Protein AF-A0ABD5SQR6-F1 (afdb_monomer_lite)

Organism: NCBI:txid1930624

Foldseek 3Di:
DKDADDPDPDIDDDDDPVCQVVVQVVVVVVCVVVVHDDDGDRDDDDPDDDDDDDPDPPD

Radius of gyration: 17.13 Å; chains: 1; bounding box: 24×26×57 Å

Structure (mmCIF, N/CA/C/O backbone):
data_AF-A0ABD5SQR6-F1
#
_entry.id   AF-A0ABD5SQR6-F1
#
loop_
_atom_site.group_PDB
_atom_site.id
_atom_site.type_symbol
_atom_site.label_atom_id
_atom_site.label_alt_id
_atom_site.label_comp_id
_atom_site.label_asym_id
_atom_site.label_entity_id
_atom_site.label_seq_id
_atom_site.pdbx_PDB_ins_code
_atom_site.Cartn_x
_atom_site.Cartn_y
_atom_site.Cartn_z
_atom_site.occupancy
_atom_site.B_iso_or_equiv
_atom_site.auth_seq_id
_atom_site.auth_comp_id
_atom_site.auth_asym_id
_atom_site.auth_atom_id
_atom_site.pdbx_PDB_model_num
ATOM 1 N N . GLY A 1 1 ? 7.788 -9.206 7.898 1.00 90.94 1 GLY A N 1
ATOM 2 C CA . GLY A 1 1 ? 8.482 -8.226 8.772 1.00 90.94 1 GLY A CA 1
ATOM 3 C C . GLY A 1 1 ? 8.037 -6.822 8.413 1.00 90.94 1 GLY A C 1
ATOM 4 O O . GLY A 1 1 ? 7.518 -6.667 7.319 1.00 90.94 1 GLY A O 1
ATOM 5 N N . VAL A 1 2 ? 8.199 -5.823 9.287 1.00 95.75 2 VAL A N 1
ATOM 6 C CA . VAL A 1 2 ? 7.732 -4.439 9.035 1.00 95.75 2 VAL A CA 1
ATOM 7 C C . VAL A 1 2 ? 8.848 -3.433 9.315 1.00 95.75 2 VAL A C 1
ATOM 9 O O . VAL A 1 2 ? 9.685 -3.685 10.183 1.00 95.75 2 VAL A O 1
ATOM 12 N N . GLY A 1 3 ? 8.855 -2.298 8.617 1.00 95.50 3 GLY A N 1
ATOM 13 C CA . GLY A 1 3 ? 9.825 -1.233 8.862 1.00 95.50 3 GLY A CA 1
ATOM 14 C C . GLY A 1 3 ? 9.460 0.103 8.222 1.00 95.50 3 GLY A C 1
ATOM 15 O O . GLY A 1 3 ? 8.561 0.197 7.392 1.00 95.50 3 GLY A O 1
ATOM 16 N N . GLN A 1 4 ? 10.186 1.150 8.608 1.00 96.50 4 GLN A N 1
ATOM 17 C CA . GLN A 1 4 ? 10.136 2.447 7.936 1.00 96.50 4 GLN A CA 1
ATOM 18 C C . GLN A 1 4 ? 10.938 2.384 6.632 1.00 96.50 4 GLN A C 1
ATOM 20 O O . GLN A 1 4 ? 12.061 1.877 6.608 1.00 96.50 4 GLN A O 1
ATOM 25 N N . SER A 1 5 ? 10.383 2.933 5.555 1.00 95.56 5 SER A N 1
ATOM 26 C CA . SER A 1 5 ? 11.106 3.132 4.304 1.00 95.56 5 SER A CA 1
ATOM 27 C C . SER A 1 5 ? 11.937 4.411 4.380 1.00 95.56 5 SER A C 1
ATOM 29 O O . SER A 1 5 ? 11.386 5.504 4.518 1.00 95.56 5 SER A O 1
ATOM 31 N N . SER A 1 6 ? 13.264 4.288 4.267 1.00 95.69 6 SER A N 1
ATOM 32 C CA . SER A 1 6 ? 14.194 5.428 4.256 1.00 95.69 6 SER A CA 1
ATOM 33 C C . SER A 1 6 ? 13.926 6.392 5.428 1.00 95.69 6 SER A C 1
ATOM 35 O O . SER A 1 6 ? 13.812 5.947 6.568 1.00 95.69 6 SER A O 1
ATOM 37 N N . TRP A 1 7 ? 13.795 7.692 5.167 1.00 95.88 7 TRP A N 1
ATOM 38 C CA . TRP A 1 7 ? 13.473 8.734 6.148 1.00 95.88 7 TRP A CA 1
ATOM 39 C C . TRP A 1 7 ? 11.966 8.946 6.385 1.00 95.88 7 TRP A C 1
ATOM 41 O O . TRP A 1 7 ? 11.577 9.946 6.983 1.00 95.88 7 TRP A O 1
ATOM 51 N N . GLY A 1 8 ? 11.115 8.014 5.944 1.00 93.88 8 GLY A N 1
ATOM 52 C CA . GLY A 1 8 ? 9.663 8.113 6.082 1.00 93.88 8 GLY A CA 1
ATOM 53 C C . GLY A 1 8 ? 9.012 9.068 5.067 1.00 93.88 8 GLY A C 1
ATOM 54 O O . GLY A 1 8 ? 9.683 9.576 4.165 1.00 93.88 8 GLY A O 1
ATOM 55 N N . PRO A 1 9 ? 7.685 9.287 5.164 1.00 94.38 9 PRO A N 1
ATOM 56 C CA . PRO A 1 9 ? 6.758 8.747 6.171 1.00 94.38 9 PRO A CA 1
ATOM 57 C C . PRO A 1 9 ? 6.258 7.325 5.864 1.00 94.38 9 PRO A C 1
ATOM 59 O O . PRO A 1 9 ? 5.504 6.753 6.644 1.00 94.38 9 PRO A O 1
ATOM 62 N N . VAL A 1 10 ? 6.651 6.754 4.724 1.00 96.44 10 VAL A N 1
ATOM 63 C CA . VAL A 1 10 ? 6.168 5.442 4.281 1.00 96.44 10 VAL A CA 1
ATOM 64 C C . VAL A 1 10 ? 6.713 4.336 5.182 1.00 96.44 10 VAL A C 1
ATOM 66 O O . VAL A 1 10 ? 7.913 4.277 5.459 1.00 96.44 10 VAL A O 1
ATOM 69 N N . VAL A 1 11 ? 5.834 3.422 5.580 1.00 96.38 11 VAL A N 1
ATOM 70 C CA . VAL A 1 11 ? 6.185 2.138 6.195 1.00 96.38 11 VAL A CA 1
ATOM 71 C C . VAL A 1 11 ? 5.924 1.012 5.201 1.00 96.38 11 VAL A C 1
ATOM 73 O O . VAL A 1 11 ? 5.088 1.148 4.312 1.00 96.38 11 VAL A O 1
ATOM 76 N N . TYR A 1 12 ? 6.647 -0.094 5.333 1.00 96.94 12 TYR A N 1
ATOM 77 C CA . TYR A 1 12 ? 6.440 -1.292 4.529 1.00 96.94 12 TYR A CA 1
ATOM 78 C C . TYR A 1 12 ? 6.239 -2.514 5.423 1.00 96.94 12 TYR A C 1
ATOM 80 O O . TYR A 1 12 ? 6.810 -2.614 6.513 1.00 96.94 12 TYR A O 1
ATOM 88 N N . GLY A 1 13 ? 5.448 -3.458 4.922 1.00 96.88 13 GLY A N 1
ATOM 89 C CA . GLY A 1 13 ? 5.330 -4.816 5.431 1.00 96.88 13 GLY A CA 1
ATOM 90 C C . GLY A 1 13 ? 5.780 -5.803 4.357 1.00 96.88 13 GLY A C 1
ATOM 91 O O . GLY A 1 13 ? 5.546 -5.591 3.174 1.00 96.88 13 GLY A O 1
ATOM 92 N N . VAL A 1 14 ? 6.449 -6.875 4.769 1.00 97.06 14 VAL A N 1
ATOM 93 C CA . VAL A 1 14 ? 6.806 -8.008 3.910 1.00 97.06 14 VAL A CA 1
ATOM 94 C C . VAL A 1 14 ? 6.063 -9.229 4.416 1.00 97.06 14 VAL A C 1
ATOM 96 O O . VAL A 1 14 ? 6.221 -9.611 5.584 1.00 97.06 14 VAL A O 1
ATOM 99 N N . THR A 1 15 ? 5.300 -9.831 3.517 1.00 97.25 15 THR A N 1
ATOM 100 C CA . THR A 1 15 ? 4.555 -11.072 3.707 1.00 97.25 15 THR A CA 1
ATOM 101 C C . THR A 1 15 ? 4.818 -12.011 2.526 1.00 97.25 15 THR A C 1
ATOM 103 O O . THR A 1 15 ? 5.504 -11.630 1.575 1.00 97.25 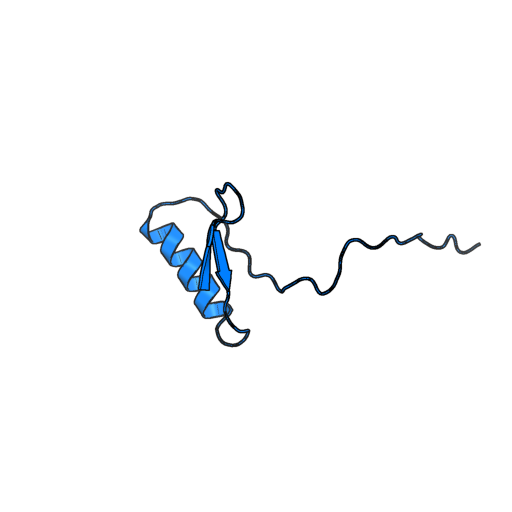15 THR A O 1
ATOM 106 N N . ASP A 1 16 ? 4.316 -13.242 2.593 1.00 96.88 16 ASP A N 1
ATOM 107 C CA . ASP A 1 16 ? 4.252 -14.112 1.419 1.00 96.88 16 ASP A CA 1
ATOM 108 C C . ASP A 1 16 ? 2.952 -13.879 0.630 1.00 96.88 16 ASP A C 1
ATOM 110 O O . ASP A 1 16 ? 2.012 -13.242 1.104 1.00 96.88 16 ASP A O 1
ATOM 114 N N . THR A 1 17 ? 2.886 -14.412 -0.588 1.00 97.12 17 THR A N 1
ATOM 115 C CA . THR A 1 17 ? 1.743 -14.202 -1.489 1.00 97.12 17 THR A CA 1
ATOM 116 C C . THR A 1 17 ? 0.428 -14.774 -0.965 1.00 97.12 17 THR A C 1
ATOM 118 O O . THR A 1 17 ? -0.630 -14.347 -1.414 1.00 97.12 17 THR A O 1
ATOM 121 N N . ARG A 1 18 ? 0.463 -15.726 -0.023 1.00 98.25 18 ARG A N 1
ATOM 122 C CA . ARG A 1 18 ? -0.749 -16.353 0.523 1.00 98.25 18 ARG A CA 1
ATOM 123 C C . ARG A 1 18 ? -1.455 -15.462 1.538 1.00 98.25 18 ARG A C 1
ATOM 125 O O . ARG A 1 18 ? -2.644 -15.650 1.746 1.00 98.25 18 ARG A O 1
ATOM 132 N N . HIS A 1 19 ? -0.738 -14.519 2.146 1.00 97.94 19 HIS A N 1
ATOM 133 C CA . HIS A 1 19 ? -1.280 -13.601 3.153 1.00 97.94 19 HIS A CA 1
ATOM 134 C C . HIS A 1 19 ? -1.231 -12.141 2.673 1.00 97.94 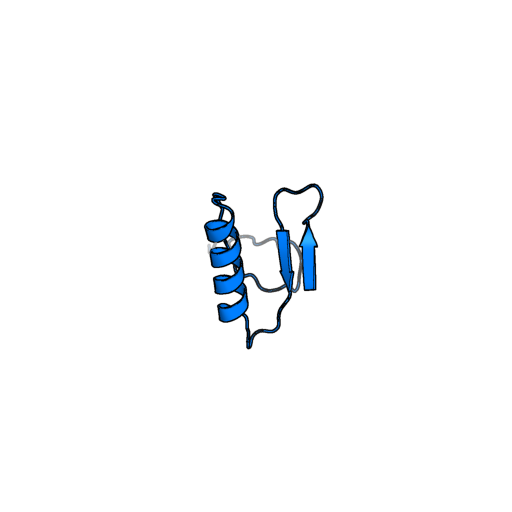19 HIS A C 1
ATOM 136 O O . HIS A 1 19 ? -1.177 -11.224 3.490 1.00 97.94 19 HIS A O 1
ATOM 142 N N . ALA A 1 20 ? -1.175 -11.911 1.357 1.00 97.75 20 ALA A N 1
ATOM 143 C CA . ALA A 1 20 ? -1.090 -10.571 0.781 1.00 97.75 20 ALA A CA 1
ATOM 144 C C . ALA A 1 20 ? -2.337 -9.733 1.110 1.00 97.75 20 ALA A C 1
ATOM 146 O O . ALA A 1 20 ? -2.202 -8.646 1.666 1.00 97.75 20 ALA A O 1
ATOM 147 N N . ASP A 1 21 ? -3.524 -10.293 0.872 1.00 98.06 21 ASP A N 1
ATOM 148 C CA . ASP A 1 21 ? -4.808 -9.634 1.145 1.00 98.06 21 ASP A CA 1
ATOM 149 C C . ASP A 1 21 ? -5.002 -9.374 2.651 1.00 98.06 21 ASP A C 1
ATOM 151 O O . ASP A 1 21 ? -5.451 -8.306 3.058 1.00 98.06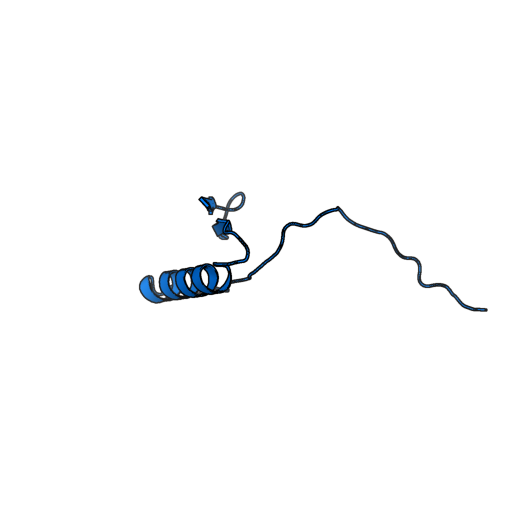 21 ASP A O 1
ATOM 155 N N . GLU A 1 22 ? -4.599 -10.325 3.504 1.00 98.31 22 GLU A N 1
ATOM 156 C CA . GLU A 1 22 ? -4.644 -10.161 4.966 1.00 98.31 22 GLU A CA 1
ATOM 157 C C . GLU A 1 22 ? -3.705 -9.044 5.443 1.00 98.31 22 GLU A C 1
ATOM 159 O O . GLU A 1 22 ? -4.045 -8.279 6.345 1.00 98.31 22 GLU A O 1
ATOM 164 N N . ALA A 1 23 ? -2.518 -8.932 4.839 1.00 98.00 23 ALA A N 1
ATOM 165 C CA . ALA A 1 23 ? -1.558 -7.888 5.173 1.00 98.00 23 ALA A CA 1
ATOM 166 C C . ALA A 1 23 ? -2.011 -6.502 4.694 1.00 98.00 23 ALA A C 1
ATOM 168 O O . ALA A 1 23 ? -1.756 -5.515 5.385 1.00 98.00 23 ALA A O 1
ATOM 169 N N . GLU A 1 24 ? -2.674 -6.422 3.537 1.00 98.25 24 GLU A N 1
ATOM 170 C CA . GLU A 1 24 ? -3.284 -5.190 3.035 1.00 98.25 24 GLU A CA 1
ATOM 171 C C . GLU A 1 24 ? -4.404 -4.718 3.970 1.00 98.25 24 GLU A C 1
ATOM 173 O O . GLU A 1 24 ? -4.328 -3.597 4.475 1.00 98.25 24 GLU A O 1
ATOM 178 N N . ALA A 1 25 ? -5.353 -5.596 4.312 1.00 98.38 25 ALA A N 1
ATOM 179 C CA . ALA A 1 25 ? -6.436 -5.280 5.244 1.00 98.38 25 ALA A CA 1
ATOM 180 C C . ALA A 1 25 ? -5.908 -4.831 6.619 1.00 98.38 25 ALA A C 1
ATOM 182 O O . ALA A 1 25 ? -6.325 -3.802 7.145 1.00 98.38 25 ALA A O 1
ATOM 183 N N . ALA A 1 26 ? -4.914 -5.533 7.175 1.00 97.94 26 ALA A N 1
ATOM 184 C CA . ALA A 1 26 ? -4.308 -5.150 8.451 1.00 97.94 26 ALA A CA 1
ATOM 185 C C . ALA A 1 26 ? -3.613 -3.773 8.404 1.00 97.94 26 ALA A C 1
ATOM 187 O O . ALA A 1 26 ? -3.550 -3.072 9.417 1.00 97.94 26 ALA A O 1
ATOM 188 N N . ALA A 1 27 ? -3.067 -3.377 7.249 1.00 97.69 27 ALA A N 1
ATOM 189 C CA . ALA A 1 27 ? -2.476 -2.055 7.069 1.00 97.69 27 ALA A CA 1
ATOM 190 C C . ALA A 1 27 ? -3.548 -0.956 6.976 1.00 97.69 27 ALA A C 1
ATOM 192 O O . ALA A 1 27 ? -3.352 0.125 7.536 1.00 97.69 27 ALA A O 1
ATOM 193 N N . GLU A 1 28 ? -4.676 -1.228 6.315 1.00 98.44 28 GLU A N 1
ATOM 194 C CA . GLU A 1 28 ? -5.830 -0.320 6.264 1.00 98.44 28 GLU A CA 1
ATOM 195 C C . GLU A 1 28 ? -6.453 -0.125 7.652 1.00 98.44 28 GLU A C 1
ATOM 197 O O . GLU A 1 28 ? -6.638 1.017 8.085 1.00 98.44 28 GLU A O 1
ATOM 202 N N . ASP A 1 29 ? -6.669 -1.216 8.391 1.00 98.38 29 ASP A N 1
ATOM 203 C CA . ASP A 1 29 ? -7.162 -1.189 9.771 1.00 98.38 29 ASP A CA 1
ATOM 204 C C . ASP A 1 29 ? -6.234 -0.365 10.672 1.00 98.38 29 ASP A C 1
ATOM 206 O O . ASP A 1 29 ? -6.686 0.486 11.435 1.00 98.38 29 ASP A O 1
ATOM 210 N N . ALA A 1 30 ? -4.915 -0.534 10.539 1.00 96.94 30 ALA A N 1
ATOM 211 C CA . ALA A 1 30 ? -3.946 0.226 11.324 1.00 96.94 30 ALA A CA 1
ATOM 212 C C . ALA A 1 30 ? -3.984 1.740 11.041 1.00 96.94 30 ALA A C 1
ATOM 214 O O . ALA A 1 30 ? -3.737 2.536 11.953 1.00 96.94 30 ALA A O 1
ATOM 215 N N . LEU A 1 31 ? -4.275 2.159 9.804 1.00 97.44 31 LEU A N 1
ATOM 216 C CA . LEU A 1 31 ? -4.487 3.573 9.479 1.00 97.44 31 LEU A CA 1
ATOM 217 C C . LEU A 1 31 ? -5.783 4.081 10.120 1.00 97.44 31 LEU A C 1
ATOM 219 O O . LEU A 1 31 ? -5.767 5.123 10.783 1.00 97.44 31 LEU A O 1
ATOM 223 N N . ALA A 1 32 ? -6.874 3.323 9.983 1.00 98.19 32 ALA A N 1
ATOM 224 C CA . ALA A 1 32 ? -8.182 3.668 10.529 1.00 98.19 32 ALA A CA 1
ATOM 225 C C . ALA A 1 32 ? -8.166 3.780 12.065 1.00 98.19 32 ALA A C 1
ATOM 227 O O . ALA A 1 32 ? -8.583 4.804 12.610 1.00 98.19 32 ALA A O 1
ATOM 228 N N . ASP A 1 33 ? -7.591 2.796 12.759 1.00 98.50 33 ASP A N 1
ATOM 229 C CA . ASP A 1 33 ? -7.470 2.745 14.224 1.00 98.50 33 ASP A CA 1
ATOM 230 C C . ASP A 1 33 ? -6.701 3.935 14.805 1.00 98.50 33 ASP A C 1
ATOM 232 O O . ASP A 1 33 ? -6.874 4.314 15.967 1.00 98.50 33 ASP A O 1
ATOM 236 N N . ARG A 1 34 ? -5.810 4.526 14.007 1.00 97.19 34 ARG A N 1
ATOM 237 C CA . ARG A 1 34 ? -4.995 5.679 14.400 1.00 97.19 34 ARG A CA 1
ATOM 238 C C . ARG A 1 34 ? -5.532 7.000 13.860 1.00 97.19 34 ARG A C 1
ATOM 240 O O . ARG A 1 34 ? -4.933 8.034 14.148 1.00 97.19 34 ARG A O 1
ATOM 247 N N . GLY A 1 35 ? -6.637 6.976 13.112 1.00 98.19 35 GLY A N 1
ATOM 248 C CA . GLY A 1 35 ? -7.200 8.152 12.451 1.00 98.19 35 GLY A CA 1
ATOM 249 C C . GLY A 1 35 ? -6.222 8.801 11.470 1.00 98.19 35 GLY A C 1
ATOM 250 O O . GLY A 1 35 ? -6.199 10.024 11.351 1.00 98.19 35 GLY A O 1
ATOM 251 N N . LEU A 1 36 ? -5.365 8.000 10.830 1.00 97.25 36 LEU A N 1
ATOM 252 C CA . LEU A 1 36 ? -4.351 8.473 9.896 1.00 97.25 36 LEU A CA 1
ATOM 253 C C . LEU A 1 36 ? -4.875 8.412 8.465 1.00 97.25 36 LEU A C 1
ATOM 255 O O 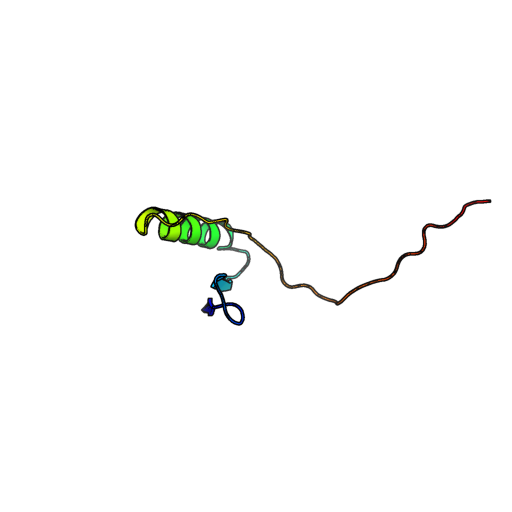. LEU A 1 36 ? -5.416 7.402 8.022 1.00 97.25 36 LEU A O 1
ATOM 259 N N . GLU A 1 37 ? -4.639 9.479 7.714 1.00 95.81 37 GLU A N 1
ATOM 260 C CA . GLU A 1 37 ? -4.830 9.471 6.268 1.00 95.81 37 GLU A CA 1
ATOM 261 C C . GLU A 1 37 ? -3.649 8.760 5.594 1.00 95.81 37 GLU A C 1
ATOM 263 O O . GLU A 1 37 ? -2.485 8.982 5.939 1.00 95.81 37 GLU A O 1
ATOM 268 N N . GLY A 1 38 ? -3.930 7.904 4.612 1.00 95.69 38 GLY A N 1
ATOM 269 C CA . GLY A 1 38 ? -2.894 7.149 3.917 1.00 95.69 38 GLY A CA 1
ATOM 270 C C . GLY A 1 38 ? -3.433 6.313 2.764 1.00 95.69 38 GLY A C 1
ATOM 271 O O . GLY A 1 38 ? -4.635 6.256 2.517 1.00 95.69 38 GLY A O 1
ATOM 272 N N . ARG A 1 39 ? -2.515 5.675 2.036 1.00 97.31 39 ARG A N 1
ATOM 273 C CA . ARG A 1 39 ? -2.829 4.708 0.983 1.00 97.31 39 ARG A CA 1
ATOM 274 C C . ARG A 1 39 ? -2.006 3.453 1.203 1.00 97.31 39 ARG A C 1
ATOM 276 O O . ARG A 1 39 ? -0.794 3.557 1.392 1.00 97.31 39 ARG A O 1
ATOM 283 N N . VAL A 1 40 ? -2.657 2.303 1.113 1.00 98.00 40 VAL A N 1
ATOM 284 C CA . VAL A 1 40 ? -1.990 1.004 1.072 1.00 98.00 40 VAL A CA 1
ATOM 285 C C . VAL A 1 40 ? -1.740 0.625 -0.387 1.00 98.00 40 VAL A C 1
ATOM 287 O O . VAL A 1 40 ? -2.545 0.917 -1.269 1.00 98.00 40 VAL A O 1
ATOM 290 N N . ILE A 1 41 ? -0.554 0.082 -0.658 1.00 97.94 41 ILE A N 1
ATOM 291 C CA . ILE A 1 41 ? -0.165 -0.406 -1.981 1.00 97.94 41 ILE A CA 1
ATOM 292 C C . ILE A 1 41 ? 0.430 -1.791 -1.782 1.00 97.94 41 ILE A C 1
ATOM 294 O O . ILE A 1 41 ? 1.497 -1.922 -1.177 1.00 97.94 41 ILE A O 1
ATOM 298 N N . LEU A 1 42 ? -0.229 -2.806 -2.330 1.00 97.44 42 LEU A N 1
ATOM 299 C CA . LEU A 1 42 ? 0.360 -4.125 -2.479 1.00 97.44 42 LEU A CA 1
ATOM 300 C C . LEU A 1 42 ? 1.300 -4.127 -3.692 1.00 9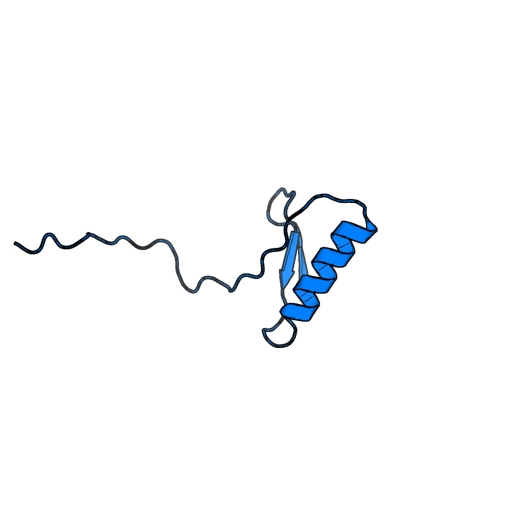7.44 42 LEU A C 1
ATOM 302 O O . LEU A 1 42 ? 0.899 -3.814 -4.813 1.00 97.44 42 LEU A O 1
ATOM 306 N N . ALA A 1 43 ? 2.569 -4.453 -3.460 1.00 95.81 43 ALA A N 1
ATOM 307 C CA . ALA A 1 43 ? 3.597 -4.482 -4.492 1.00 95.81 43 ALA A CA 1
ATOM 308 C C . ALA A 1 43 ? 4.418 -5.769 -4.407 1.00 95.81 43 ALA A C 1
ATOM 310 O O . ALA A 1 43 ? 4.668 -6.295 -3.322 1.00 95.81 43 ALA A O 1
ATOM 311 N N . GLU A 1 44 ? 4.881 -6.235 -5.562 1.00 95.19 44 GLU A N 1
ATOM 312 C CA . GLU A 1 44 ? 5.862 -7.310 -5.664 1.00 95.19 44 GLU A CA 1
ATOM 313 C C . GLU A 1 44 ? 7.294 -6.750 -5.761 1.00 95.19 44 GLU A C 1
ATOM 315 O O . GLU A 1 44 ? 7.491 -5.613 -6.210 1.00 95.19 44 GLU A O 1
ATOM 320 N N . PRO A 1 45 ? 8.319 -7.517 -5.346 1.00 92.19 45 PRO A N 1
ATOM 321 C CA . PRO A 1 45 ? 9.708 -7.129 -5.549 1.00 92.19 45 PRO A CA 1
ATOM 322 C C . PRO A 1 45 ? 10.014 -6.956 -7.040 1.00 92.19 45 PRO A C 1
ATOM 324 O O . PRO A 1 45 ? 9.639 -7.780 -7.870 1.00 92.19 45 PRO A O 1
ATOM 327 N N . ALA A 1 46 ? 10.747 -5.901 -7.390 1.00 92.81 46 ALA A N 1
ATOM 328 C CA . ALA A 1 46 ? 11.228 -5.738 -8.754 1.00 92.81 46 ALA A CA 1
ATOM 329 C C . ALA A 1 46 ? 12.426 -6.669 -9.019 1.00 92.81 46 ALA A C 1
ATOM 331 O O . ALA A 1 46 ? 13.472 -6.534 -8.389 1.00 92.81 46 ALA A O 1
ATOM 332 N N . GLU A 1 47 ? 12.312 -7.539 -10.024 1.00 93.19 47 GLU A N 1
ATOM 333 C CA . GLU A 1 47 ? 13.383 -8.453 -10.472 1.00 93.19 47 GLU A CA 1
ATOM 334 C C . GLU A 1 47 ? 14.479 -7.759 -11.315 1.00 93.19 47 GLU A C 1
ATOM 336 O O . GLU A 1 47 ? 15.401 -8.391 -11.831 1.00 93.19 47 GLU A O 1
ATOM 341 N N . GLY A 1 48 ? 14.388 -6.442 -11.526 1.00 92.69 48 GLY A N 1
ATOM 342 C CA . GLY A 1 48 ? 15.380 -5.695 -12.295 1.00 92.69 48 GLY A CA 1
ATOM 343 C C . GLY A 1 48 ? 15.192 -4.182 -12.249 1.00 92.69 48 GLY A C 1
ATOM 344 O O . GLY A 1 48 ? 14.14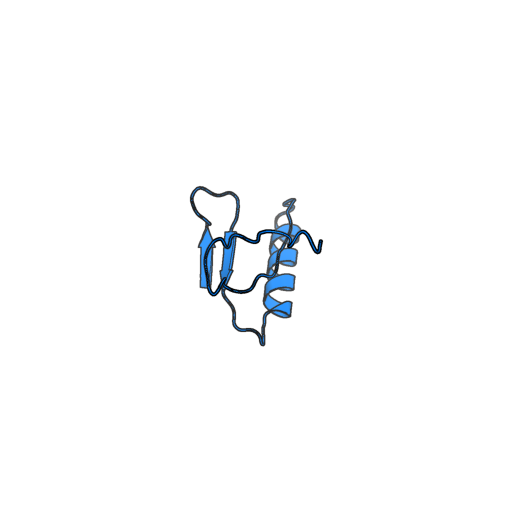5 -3.676 -11.855 1.00 92.69 48 GLY A O 1
ATOM 345 N N . GLY A 1 49 ? 16.232 -3.459 -12.665 1.00 94.94 49 GLY A N 1
ATOM 346 C CA . GLY A 1 49 ? 16.249 -1.995 -12.700 1.00 94.94 49 GLY A CA 1
ATOM 347 C C . GLY A 1 49 ? 15.614 -1.383 -13.955 1.00 94.94 49 GLY A C 1
ATOM 348 O O . GLY A 1 49 ? 14.894 -2.037 -14.712 1.00 94.94 49 GLY A O 1
ATOM 349 N N . ALA A 1 50 ? 15.915 -0.102 -14.187 1.00 94.31 50 ALA A N 1
ATOM 350 C CA . ALA A 1 50 ? 15.411 0.660 -15.328 1.00 94.31 50 ALA A CA 1
ATOM 351 C C . ALA A 1 50 ? 15.782 0.019 -16.682 1.00 94.31 50 ALA A C 1
ATOM 353 O O . ALA A 1 50 ? 16.887 -0.491 -16.866 1.00 94.31 50 ALA A O 1
ATOM 354 N N . ARG A 1 51 ? 14.857 0.081 -17.650 1.00 92.81 51 ARG A N 1
ATOM 355 C CA . ARG A 1 51 ? 15.026 -0.449 -19.014 1.00 92.81 51 ARG A CA 1
ATOM 356 C C . ARG A 1 51 ? 14.726 0.641 -20.040 1.00 92.81 51 ARG A C 1
ATOM 358 O O . ARG A 1 51 ? 13.766 1.387 -19.871 1.00 92.81 51 ARG A O 1
ATOM 365 N N . VAL A 1 52 ? 15.510 0.696 -21.115 1.00 94.62 52 VAL A N 1
ATOM 366 C CA . VAL A 1 52 ? 15.299 1.620 -22.242 1.00 94.62 52 VAL A CA 1
ATOM 367 C C . VAL A 1 52 ? 14.593 0.875 -23.373 1.00 94.62 52 VAL A C 1
ATOM 369 O O . VAL A 1 52 ? 15.002 -0.228 -23.732 1.00 94.62 52 VAL A O 1
ATOM 372 N N . ARG A 1 53 ? 13.538 1.472 -23.936 1.00 91.12 53 ARG A N 1
ATOM 373 C CA . ARG A 1 53 ? 12.870 0.998 -25.156 1.00 91.12 53 ARG A CA 1
ATOM 374 C C . ARG A 1 53 ? 12.904 2.115 -26.192 1.00 91.12 53 ARG A C 1
ATOM 376 O O . ARG A 1 53 ? 12.701 3.273 -25.839 1.00 91.12 53 ARG A O 1
ATOM 383 N N . VAL A 1 54 ? 13.187 1.761 -27.440 1.00 91.19 54 VAL A N 1
ATOM 384 C CA . VAL A 1 54 ? 13.061 2.663 -28.587 1.00 91.19 54 VAL A CA 1
ATOM 385 C C . VAL A 1 54 ? 11.856 2.165 -29.364 1.00 91.19 54 VAL A C 1
ATOM 387 O O . VAL A 1 54 ? 11.863 1.014 -29.801 1.00 91.19 54 VAL A O 1
ATOM 390 N N . ASP A 1 55 ? 10.819 2.988 -29.491 1.00 85.25 55 ASP A N 1
ATOM 391 C CA . ASP A 1 55 ? 9.674 2.632 -30.322 1.00 85.25 55 ASP A CA 1
ATOM 392 C C . ASP A 1 55 ? 10.156 2.543 -31.772 1.00 85.25 55 ASP A C 1
ATOM 394 O O . ASP A 1 55 ? 10.715 3.496 -32.324 1.00 85.25 55 ASP A O 1
ATOM 398 N N . GLY A 1 56 ? 10.026 1.354 -32.360 1.00 75.25 56 GLY A N 1
ATOM 399 C CA . GLY A 1 56 ? 10.446 1.100 -33.728 1.00 75.25 56 GLY A CA 1
ATOM 400 C C . GLY A 1 56 ? 9.658 1.990 -34.678 1.00 75.25 56 GLY A C 1
ATOM 401 O O . GLY A 1 56 ? 8.437 1.898 -34.765 1.00 75.25 56 GLY A O 1
ATOM 402 N N . ASN A 1 57 ? 10.353 2.862 -35.398 1.00 68.00 57 ASN A N 1
ATOM 403 C CA . ASN A 1 57 ? 9.778 3.545 -36.542 1.00 68.00 57 ASN A CA 1
ATOM 404 C C . ASN A 1 57 ? 9.727 2.532 -37.696 1.00 68.00 57 ASN A C 1
ATOM 406 O O . ASN A 1 57 ? 10.672 2.472 -38.483 1.00 68.00 57 ASN A O 1
ATOM 410 N N . ASP A 1 58 ? 8.653 1.736 -37.749 1.00 61.25 58 ASP A N 1
ATOM 411 C CA . ASP A 1 58 ? 8.277 0.951 -38.929 1.00 61.25 58 ASP A CA 1
ATOM 412 C C . ASP A 1 58 ? 8.167 1.920 -40.116 1.00 61.25 58 ASP A C 1
ATOM 414 O O . ASP A 1 58 ? 7.241 2.732 -40.213 1.00 61.25 58 ASP A O 1
ATOM 418 N N . ARG A 1 59 ? 9.175 1.889 -40.984 1.00 54.09 59 ARG A N 1
ATOM 419 C CA . ARG A 1 59 ? 9.175 2.495 -42.313 1.00 54.09 59 ARG A CA 1
ATOM 420 C C . ARG A 1 59 ? 9.604 1.446 -43.313 1.00 54.09 59 ARG A C 1
ATOM 422 O O . ARG A 1 59 ? 10.617 0.771 -43.028 1.00 54.09 59 ARG A O 1
#

pLDDT: mean 93.85, std 8.49, range [54.09, 98.5]

Secondary structure (DSSP, 8-state):
-EEE-TTSS-EEE---GGGHHHHHHHHHHHHHHTT--------PPPSS-----------

Sequence (59 aa):
GVGQSSWGPVVYGVTDTRHADEAEAAAEDALADRGLEGRVILAEPAEGGARVRVDGNDR